Protein AF-Q3MSH0-F1 (afdb_monomer)

Sequence (62 aa):
MTWRTTRTLLQPQKLEFNEFEILNPVVEGARIVGIGEGAHFVAEFSLARASLIRYFVERHDF

Mean predicted aligned error: 5.09 Å

Organism: Klebsiella oxytoca (NCBI:txid571)

Foldseek 3Di:
DDDDPPDDPQDLVPDDCPVVVVCCVVCVVPPDDDQDFPDPPDPVSVSVSSNVVCCCCVPVVD

Radius of gyration: 14.02 Å; Cα contacts (8 Å, |Δi|>4): 34; chains: 1; bounding box: 36×21×42 Å

Structure (mmCIF, N/CA/C/O backbone):
data_AF-Q3MSH0-F1
#
_entry.id   AF-Q3MSH0-F1
#
loop_
_atom_site.group_PDB
_atom_site.id
_atom_site.type_symbol
_atom_site.label_atom_id
_atom_site.label_alt_id
_atom_site.label_comp_id
_atom_site.label_asym_id
_atom_site.label_entity_id
_atom_site.label_seq_id
_atom_site.pdbx_PDB_ins_code
_atom_site.Cartn_x
_atom_site.Cartn_y
_atom_site.Cartn_z
_atom_site.occupancy
_atom_site.B_iso_or_equiv
_atom_site.auth_seq_id
_atom_site.auth_comp_id
_atom_site.auth_asym_id
_atom_site.auth_atom_id
_atom_site.pdbx_PDB_model_num
ATOM 1 N N . MET A 1 1 ? 21.744 -3.827 -30.008 1.00 46.09 1 MET A N 1
ATOM 2 C CA . MET A 1 1 ? 20.640 -4.363 -29.186 1.00 46.09 1 MET A CA 1
ATOM 3 C C . MET A 1 1 ? 19.958 -3.175 -28.524 1.00 46.09 1 MET A C 1
ATOM 5 O O . MET A 1 1 ? 20.544 -2.562 -27.644 1.00 46.09 1 MET A O 1
ATOM 9 N N . THR A 1 2 ? 18.816 -2.734 -29.047 1.00 47.28 2 THR A N 1
ATOM 10 C CA . THR A 1 2 ? 18.067 -1.592 -28.505 1.00 47.28 2 THR A CA 1
ATOM 11 C C . THR A 1 2 ? 17.158 -2.093 -27.391 1.00 47.28 2 THR A C 1
ATOM 13 O O . THR A 1 2 ? 16.168 -2.774 -27.644 1.00 47.28 2 THR A O 1
ATOM 16 N N . TRP A 1 3 ? 17.516 -1.788 -26.146 1.00 56.25 3 TRP A N 1
ATOM 17 C CA . TRP A 1 3 ? 16.684 -2.083 -24.986 1.00 56.25 3 TRP A CA 1
ATOM 18 C C . TRP A 1 3 ? 15.457 -1.169 -25.016 1.00 56.25 3 TRP A C 1
ATOM 20 O O . TRP A 1 3 ? 15.570 0.037 -24.808 1.00 56.25 3 TRP A O 1
ATOM 30 N N . ARG A 1 4 ? 14.277 -1.724 -25.311 1.00 57.59 4 ARG A N 1
ATOM 31 C CA . ARG A 1 4 ? 13.012 -1.036 -25.039 1.00 57.59 4 ARG A CA 1
ATOM 32 C C . ARG A 1 4 ? 12.722 -1.201 -23.555 1.00 57.59 4 ARG A C 1
ATOM 34 O O . ARG A 1 4 ? 12.285 -2.262 -23.127 1.00 57.59 4 ARG A O 1
ATOM 41 N N . THR A 1 5 ? 12.982 -0.167 -22.767 1.00 60.25 5 THR A N 1
ATOM 42 C CA . THR A 1 5 ? 12.432 -0.074 -21.417 1.00 60.25 5 THR A CA 1
ATOM 43 C 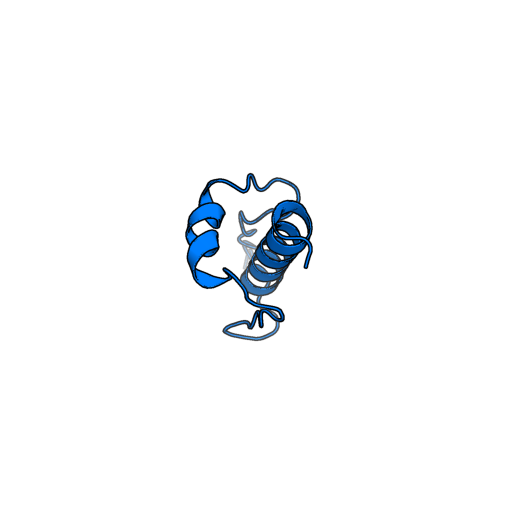C . THR A 1 5 ? 10.926 0.124 -21.543 1.00 60.25 5 THR A C 1
ATOM 45 O O . THR A 1 5 ? 10.447 1.212 -21.861 1.00 60.25 5 THR A O 1
ATOM 48 N N . THR A 1 6 ? 10.157 -0.948 -21.352 1.00 63.78 6 THR A N 1
ATOM 49 C CA . THR A 1 6 ? 8.707 -0.836 -21.192 1.00 63.78 6 THR A CA 1
ATOM 50 C C . THR A 1 6 ? 8.462 -0.073 -19.898 1.00 63.78 6 THR A C 1
ATOM 52 O O . THR A 1 6 ? 8.687 -0.588 -18.808 1.00 63.78 6 THR A O 1
ATOM 55 N N . ARG A 1 7 ? 8.080 1.199 -20.012 1.00 70.62 7 ARG A N 1
ATOM 56 C CA . ARG A 1 7 ? 7.715 2.008 -18.853 1.00 70.62 7 ARG A CA 1
ATOM 57 C C . ARG A 1 7 ? 6.343 1.542 -18.383 1.00 70.62 7 ARG A C 1
ATOM 59 O O . ARG A 1 7 ? 5.391 1.566 -19.158 1.00 70.62 7 ARG A O 1
ATOM 66 N N . THR A 1 8 ? 6.256 1.115 -17.131 1.00 73.56 8 THR A N 1
ATOM 67 C CA . THR A 1 8 ? 4.974 0.797 -16.499 1.00 73.56 8 THR A CA 1
ATOM 68 C C . THR A 1 8 ? 4.008 1.982 -16.568 1.00 73.56 8 THR A C 1
ATOM 70 O O . THR A 1 8 ? 4.415 3.145 -16.486 1.00 73.56 8 THR A O 1
ATOM 73 N N . LEU A 1 9 ? 2.723 1.673 -16.751 1.00 81.62 9 LEU A N 1
ATOM 74 C CA . LEU A 1 9 ? 1.647 2.663 -16.829 1.00 81.62 9 LEU A CA 1
ATOM 75 C C . LEU A 1 9 ? 1.197 3.149 -15.443 1.00 81.62 9 LEU A C 1
ATOM 77 O O . LEU A 1 9 ? 0.552 4.195 -15.354 1.00 81.62 9 LEU A O 1
ATOM 81 N N . LEU A 1 10 ? 1.561 2.425 -14.377 1.00 86.94 10 LEU A N 1
ATOM 82 C CA . LEU A 1 10 ? 1.198 2.768 -13.004 1.00 86.94 10 LEU A CA 1
ATOM 83 C C . LEU A 1 10 ? 1.848 4.090 -12.589 1.00 86.94 10 LEU A C 1
ATOM 85 O O . LEU A 1 10 ? 3.069 4.225 -12.535 1.00 86.94 10 LEU A O 1
ATOM 89 N N . GLN A 1 11 ? 1.005 5.072 -12.282 1.00 89.88 11 GLN A N 1
ATOM 90 C CA . GLN A 1 11 ? 1.396 6.407 -11.838 1.00 89.88 11 GLN A CA 1
ATOM 91 C C . GLN A 1 11 ? 0.624 6.724 -10.548 1.00 89.88 11 GLN A C 1
ATOM 93 O O . GLN A 1 11 ? -0.452 7.316 -10.633 1.00 89.88 11 GLN A O 1
ATOM 98 N N . PRO A 1 12 ? 1.144 6.336 -9.366 1.00 91.50 12 PRO A N 1
ATOM 99 C CA . PRO A 1 12 ? 0.454 6.470 -8.073 1.00 91.50 12 PRO A CA 1
ATOM 100 C C . PRO A 1 12 ? -0.131 7.864 -7.814 1.00 91.50 12 PRO A C 1
ATOM 102 O O . PRO A 1 12 ? -1.224 8.013 -7.278 1.00 91.50 12 PRO A O 1
ATOM 105 N N . GLN A 1 13 ? 0.582 8.898 -8.249 1.00 90.06 13 GLN A N 1
ATOM 106 C CA . GLN A 1 13 ? 0.230 10.306 -8.090 1.00 90.06 13 GLN A CA 1
ATOM 107 C C . GLN A 1 13 ? -0.893 10.797 -9.020 1.00 90.06 13 GLN A C 1
ATOM 109 O O . GLN A 1 13 ? -1.399 11.894 -8.823 1.00 90.06 13 GLN A O 1
ATOM 114 N N . LYS A 1 14 ? -1.256 10.027 -10.053 1.00 89.69 14 LYS A N 1
ATOM 115 C CA . LYS A 1 14 ? -2.342 10.345 -11.001 1.00 89.69 14 LYS A CA 1
ATOM 116 C C . LYS A 1 14 ? -3.506 9.359 -10.919 1.00 89.69 14 LYS A C 1
ATOM 118 O O . LYS A 1 14 ? -4.395 9.400 -11.761 1.00 89.69 14 LYS A O 1
ATOM 123 N N . LEU A 1 15 ? -3.447 8.422 -9.977 1.00 86.88 15 LEU A N 1
ATOM 124 C CA . LEU A 1 15 ? -4.466 7.399 -9.812 1.00 86.88 15 LEU A CA 1
ATOM 125 C C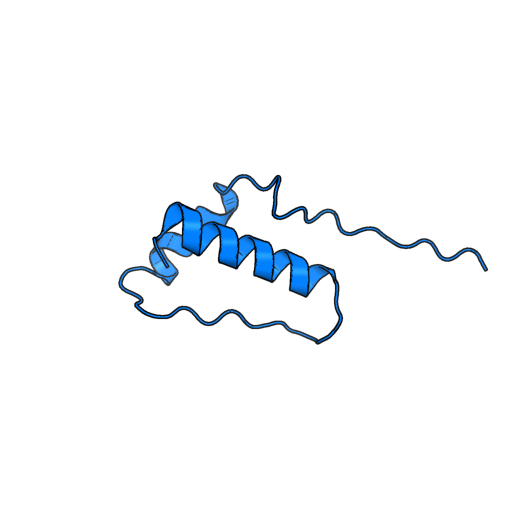 . LEU A 1 15 ? -5.702 7.998 -9.146 1.00 86.88 15 LEU A C 1
ATOM 127 O O . LEU A 1 15 ? -5.599 8.616 -8.082 1.00 86.88 15 LEU A O 1
ATOM 131 N N . GLU A 1 16 ? -6.842 7.769 -9.791 1.00 90.31 16 GLU A N 1
ATOM 132 C CA . GLU A 1 16 ? -8.171 7.912 -9.209 1.00 90.31 16 GLU A CA 1
ATOM 133 C C . GLU A 1 16 ? -8.485 6.657 -8.390 1.00 90.31 16 GLU A C 1
ATOM 135 O O . GLU A 1 16 ? -8.134 5.543 -8.780 1.00 90.31 16 GLU A O 1
ATOM 140 N N . PHE A 1 17 ? -9.144 6.819 -7.246 1.00 92.44 17 PHE A N 1
ATOM 141 C CA . PHE A 1 17 ? -9.299 5.727 -6.282 1.00 92.44 17 PHE A CA 1
ATOM 142 C C . PHE A 1 17 ? -10.524 4.838 -6.490 1.00 92.44 17 PHE A C 1
ATOM 144 O O . PHE A 1 17 ? -10.679 3.863 -5.760 1.00 92.44 17 PHE A O 1
ATOM 151 N N . ASN A 1 18 ? -11.374 5.136 -7.472 1.00 92.50 18 ASN A N 1
ATOM 152 C CA . ASN A 1 18 ? -12.636 4.422 -7.682 1.00 92.50 18 ASN A CA 1
ATOM 153 C C . ASN A 1 18 ? -12.419 2.908 -7.858 1.00 92.50 18 ASN A C 1
ATOM 155 O O . ASN A 1 18 ? -13.185 2.105 -7.337 1.00 92.50 18 ASN A O 1
ATOM 159 N N . GLU A 1 19 ? -11.341 2.501 -8.537 1.00 88.00 19 GLU A N 1
ATOM 160 C CA . GLU A 1 19 ? -11.016 1.079 -8.730 1.00 88.00 19 GLU A CA 1
ATOM 161 C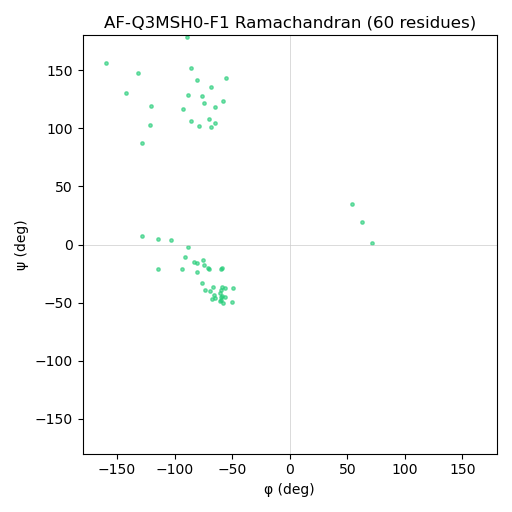 C . GLU A 1 19 ? -10.547 0.385 -7.440 1.00 88.00 19 GLU A C 1
ATOM 163 O O . GLU A 1 19 ? -10.610 -0.839 -7.339 1.00 88.00 19 GLU A O 1
ATOM 168 N N . PHE A 1 20 ? -10.093 1.143 -6.439 1.00 94.44 20 PHE A N 1
ATOM 169 C CA . PHE A 1 20 ? -9.636 0.606 -5.156 1.00 94.44 20 PHE A CA 1
ATOM 170 C C . PHE A 1 20 ? -10.748 0.519 -4.111 1.00 94.44 20 PHE A C 1
ATOM 172 O O . PHE A 1 20 ? -10.561 -0.161 -3.107 1.00 94.44 20 PHE A O 1
ATOM 179 N N . GLU A 1 21 ? -11.923 1.109 -4.351 1.00 95.12 21 GLU A N 1
ATOM 180 C CA . GLU A 1 21 ? -13.073 1.031 -3.434 1.00 95.12 21 GLU A CA 1
ATOM 181 C C . GLU A 1 21 ? -13.548 -0.407 -3.183 1.00 95.12 21 GLU A C 1
ATOM 183 O O . GLU A 1 21 ? -14.120 -0.697 -2.132 1.00 95.12 21 GLU A O 1
ATOM 188 N N . ILE A 1 22 ? -13.222 -1.339 -4.085 1.00 95.69 22 ILE A N 1
ATOM 189 C CA . ILE A 1 22 ? -13.426 -2.778 -3.875 1.00 95.69 22 ILE A CA 1
ATOM 190 C C . ILE A 1 22 ? -12.686 -3.320 -2.637 1.00 95.69 22 ILE A C 1
ATOM 192 O O . ILE A 1 22 ? -13.053 -4.367 -2.109 1.00 95.69 22 ILE A O 1
ATOM 196 N N . LEU A 1 23 ? -11.661 -2.614 -2.151 1.00 95.94 23 LEU A N 1
ATOM 197 C CA . LEU A 1 23 ? -10.901 -2.974 -0.957 1.00 95.94 23 LEU A CA 1
ATOM 198 C C . LEU A 1 23 ? -11.571 -2.508 0.341 1.00 95.94 23 LEU A C 1
ATOM 200 O O . LEU A 1 23 ? -11.201 -3.022 1.394 1.00 95.94 23 LEU A O 1
ATOM 204 N N . ASN A 1 24 ? -12.559 -1.601 0.294 1.00 96.19 24 ASN A N 1
ATOM 205 C CA . ASN A 1 24 ? -13.229 -1.075 1.494 1.00 96.19 24 ASN A CA 1
ATOM 206 C C . ASN A 1 24 ? -13.713 -2.186 2.439 1.00 96.19 24 ASN A C 1
ATOM 208 O O . ASN A 1 24 ? -13.366 -2.140 3.618 1.00 96.19 24 ASN A O 1
ATOM 212 N N . PRO A 1 25 ? -14.435 -3.222 1.962 1.00 97.25 25 PRO A N 1
ATOM 213 C CA . PRO A 1 25 ? -14.929 -4.274 2.849 1.00 97.25 25 PRO A CA 1
ATOM 214 C C . PRO A 1 25 ? -13.808 -5.168 3.397 1.00 97.25 25 PRO A C 1
ATOM 216 O O . PRO A 1 25 ? -13.987 -5.835 4.407 1.00 97.25 25 PRO A O 1
ATOM 219 N N . VAL A 1 26 ? -12.649 -5.215 2.730 1.00 95.31 26 VAL A N 1
ATOM 220 C CA . VAL A 1 26 ? -11.511 -6.062 3.128 1.00 95.31 26 VAL A CA 1
ATOM 221 C C . VAL A 1 26 ? -10.769 -5.465 4.321 1.00 95.31 26 VAL A C 1
ATOM 223 O O . VAL A 1 26 ? -10.238 -6.204 5.148 1.00 95.31 26 VAL A O 1
ATOM 226 N N . VAL A 1 27 ? -10.721 -4.135 4.408 1.00 95.94 27 VAL A N 1
ATOM 227 C CA . VAL A 1 27 ? -10.002 -3.408 5.465 1.00 95.94 27 VAL A CA 1
ATOM 228 C C . VAL A 1 27 ? -10.927 -2.851 6.547 1.00 95.94 27 VAL A C 1
ATOM 230 O O . VAL A 1 27 ? -10.458 -2.179 7.464 1.00 95.94 27 VAL A O 1
ATOM 233 N N . GLU A 1 28 ? -12.229 -3.130 6.474 1.00 96.06 28 GLU A N 1
ATOM 234 C CA . GLU A 1 28 ? -13.208 -2.627 7.434 1.00 96.06 28 GLU A CA 1
ATOM 235 C C . GLU A 1 28 ? -12.860 -3.066 8.867 1.00 96.06 28 GLU A C 1
ATOM 237 O O . GLU A 1 28 ? -12.694 -4.248 9.170 1.00 96.06 28 GLU A O 1
ATOM 242 N N . GLY A 1 29 ? -12.708 -2.087 9.762 1.00 95.69 29 GLY A N 1
ATOM 243 C CA . GLY A 1 29 ? -12.333 -2.318 11.160 1.00 95.69 29 GLY A CA 1
ATOM 244 C C . GLY A 1 29 ? -10.878 -2.757 11.377 1.00 95.69 29 GLY A C 1
ATOM 245 O O . GLY A 1 29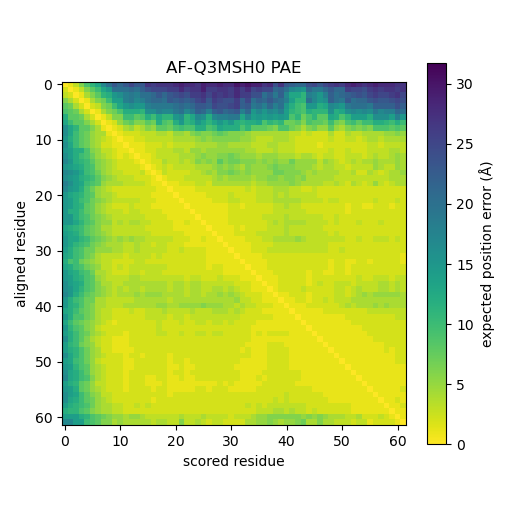 ? -10.475 -2.974 12.526 1.00 95.69 29 GLY A O 1
ATOM 246 N N . ALA A 1 30 ? -10.071 -2.875 10.318 1.00 97.25 30 ALA A N 1
ATOM 247 C CA . ALA A 1 30 ? -8.658 -3.193 10.442 1.00 97.25 30 ALA A CA 1
ATOM 248 C C . ALA A 1 30 ? -7.901 -2.024 11.089 1.00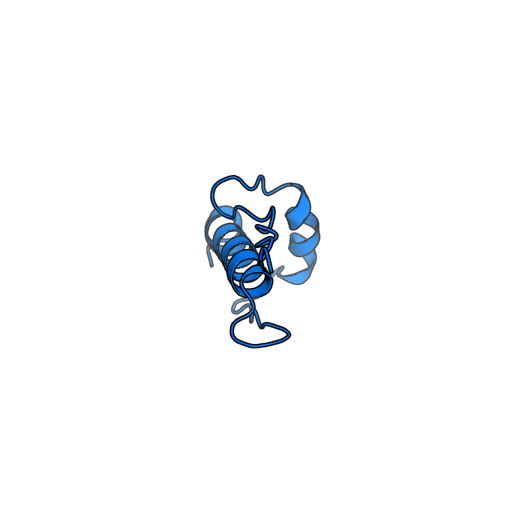 97.25 30 ALA A C 1
ATOM 250 O O . ALA A 1 30 ? -8.075 -0.867 10.725 1.00 97.25 30 ALA A O 1
ATOM 251 N N . ARG A 1 31 ? -7.016 -2.334 12.043 1.00 96.38 31 ARG A N 1
ATOM 252 C CA . ARG A 1 31 ? -6.090 -1.347 12.636 1.00 96.38 31 ARG A CA 1
ATOM 253 C C . ARG A 1 31 ? -4.729 -1.315 11.950 1.00 96.38 31 ARG A C 1
ATOM 255 O O . ARG A 1 31 ? -3.979 -0.365 12.118 1.00 96.38 31 ARG A O 1
ATOM 262 N N . ILE A 1 32 ? -4.379 -2.395 11.256 1.00 97.06 32 ILE A N 1
ATOM 263 C CA . ILE A 1 32 ? -3.097 -2.582 10.580 1.00 97.06 32 ILE A CA 1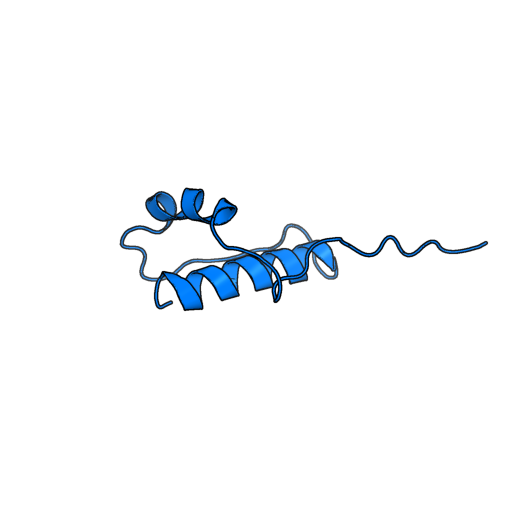
ATOM 264 C C . ILE A 1 32 ? -3.378 -3.320 9.274 1.00 97.06 32 ILE A C 1
ATOM 266 O O . ILE A 1 32 ? -4.031 -4.364 9.290 1.00 97.06 32 ILE A O 1
ATOM 270 N N . VAL A 1 33 ? -2.847 -2.804 8.165 1.00 96.88 33 VAL A N 1
ATOM 271 C CA . VAL A 1 33 ? -2.914 -3.436 6.842 1.00 96.88 33 VAL A CA 1
ATOM 272 C C . VAL A 1 33 ? -1.494 -3.689 6.343 1.00 96.88 33 VAL A C 1
ATOM 274 O O . VAL A 1 33 ? -0.696 -2.766 6.191 1.00 96.88 33 VAL A O 1
ATOM 277 N N . GLY A 1 34 ? -1.159 -4.957 6.105 1.00 96.62 34 GLY A N 1
ATOM 278 C CA . GLY A 1 34 ? 0.131 -5.353 5.541 1.00 96.62 34 GLY A CA 1
ATOM 279 C C . GLY A 1 34 ? 0.095 -5.358 4.013 1.00 96.62 34 GLY A C 1
ATOM 280 O O . GLY A 1 34 ? -0.775 -5.994 3.424 1.00 96.62 34 GLY A O 1
ATOM 281 N N . ILE A 1 35 ? 1.060 -4.696 3.368 1.00 96.31 35 ILE A N 1
ATOM 282 C CA . ILE A 1 35 ? 1.163 -4.637 1.901 1.00 96.31 35 ILE A CA 1
ATOM 283 C C . ILE A 1 35 ? 2.520 -5.199 1.459 1.00 96.31 35 ILE A C 1
ATOM 285 O O . ILE A 1 35 ? 3.552 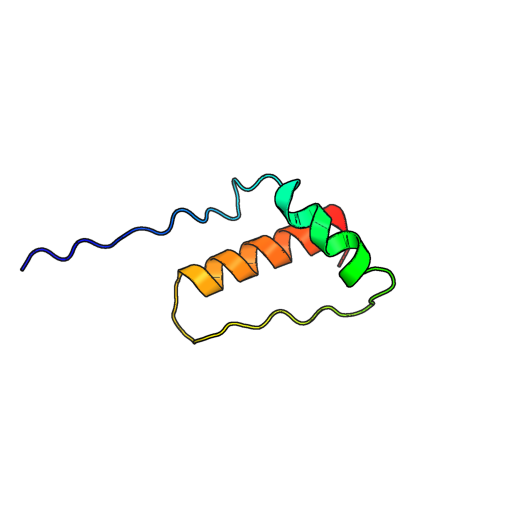-4.532 1.567 1.00 96.31 35 ILE A O 1
ATOM 289 N N . GLY A 1 36 ? 2.508 -6.437 0.960 1.00 95.50 36 GLY A N 1
ATOM 290 C CA . GLY A 1 36 ? 3.686 -7.123 0.422 1.00 95.50 36 GLY A CA 1
ATOM 291 C C . GLY A 1 36 ? 3.913 -6.891 -1.076 1.00 95.50 36 GLY A C 1
ATOM 292 O O . GLY A 1 36 ? 3.127 -6.232 -1.755 1.00 95.50 36 GLY A O 1
ATOM 293 N N . GLU A 1 37 ? 4.993 -7.469 -1.600 1.00 95.94 37 GLU A N 1
ATOM 294 C CA . GLU A 1 37 ? 5.296 -7.554 -3.034 1.00 95.94 37 GLU A CA 1
ATOM 295 C C . GLU A 1 37 ? 5.684 -8.985 -3.416 1.00 95.94 37 GLU A C 1
ATOM 297 O O . GLU A 1 37 ? 6.267 -9.708 -2.611 1.00 95.94 37 GLU A O 1
ATOM 302 N N . GLY A 1 38 ? 5.356 -9.399 -4.644 1.00 94.69 38 GLY A N 1
ATOM 303 C CA . GLY A 1 38 ? 5.644 -10.757 -5.123 1.00 94.69 38 GLY A CA 1
ATOM 304 C C . GLY A 1 38 ? 7.119 -11.007 -5.458 1.00 94.69 38 GLY A C 1
ATOM 305 O O . GLY A 1 38 ? 7.534 -12.156 -5.567 1.00 94.69 38 GLY A O 1
ATOM 306 N N . ALA A 1 39 ? 7.906 -9.943 -5.634 1.00 95.19 39 ALA A N 1
ATOM 307 C CA . ALA A 1 39 ? 9.347 -9.992 -5.854 1.00 95.19 39 ALA A CA 1
ATOM 308 C C . ALA A 1 39 ? 9.989 -8.639 -5.520 1.00 95.19 39 ALA A C 1
ATOM 310 O O . ALA A 1 39 ? 9.338 -7.597 -5.609 1.00 95.19 39 ALA A O 1
ATOM 311 N N . HIS A 1 40 ? 11.284 -8.657 -5.207 1.00 93.38 40 HIS A N 1
ATOM 312 C CA . HIS A 1 40 ? 12.062 -7.447 -4.951 1.00 93.38 40 HIS A CA 1
ATOM 313 C C . HIS A 1 40 ? 12.615 -6.825 -6.235 1.00 93.38 40 HIS A C 1
ATOM 315 O O . HIS A 1 40 ? 12.895 -7.520 -7.212 1.00 93.38 40 HIS A O 1
ATOM 321 N N . PHE A 1 41 ? 12.804 -5.502 -6.204 1.00 91.44 41 PHE A N 1
ATOM 322 C CA . PHE A 1 41 ? 13.372 -4.689 -7.293 1.00 91.44 41 PHE A CA 1
ATOM 323 C C . PHE A 1 41 ? 12.557 -4.676 -8.597 1.00 91.44 41 PHE A C 1
ATOM 325 O O . PHE A 1 41 ? 13.068 -4.296 -9.650 1.00 91.44 41 PHE A O 1
ATOM 332 N N . VAL A 1 42 ? 11.272 -5.030 -8.523 1.00 91.88 42 VAL A N 1
ATOM 333 C CA . VAL A 1 42 ? 10.319 -4.874 -9.627 1.00 91.88 42 VAL A CA 1
ATOM 334 C C . VAL A 1 42 ? 9.616 -3.526 -9.482 1.00 91.88 42 VAL A C 1
ATOM 336 O O . VAL A 1 42 ? 8.904 -3.280 -8.502 1.00 91.88 42 VAL A O 1
ATOM 339 N N . ALA A 1 43 ? 9.818 -2.639 -10.457 1.00 91.75 43 ALA A N 1
ATOM 340 C CA . ALA A 1 43 ? 9.298 -1.274 -10.418 1.00 91.75 43 ALA A CA 1
ATOM 341 C C . ALA A 1 43 ? 7.764 -1.243 -10.315 1.00 91.75 43 ALA A C 1
ATOM 343 O O . ALA A 1 43 ? 7.205 -0.452 -9.559 1.00 91.75 43 ALA A O 1
ATOM 344 N N . GLU A 1 44 ? 7.086 -2.144 -11.022 1.00 93.19 44 GLU A N 1
ATOM 345 C CA . GLU A 1 44 ? 5.635 -2.299 -11.012 1.00 93.19 44 GLU A CA 1
ATOM 346 C C . GLU A 1 44 ? 5.106 -2.589 -9.609 1.00 93.19 44 GLU A C 1
ATOM 348 O O . GLU A 1 44 ? 4.132 -1.967 -9.190 1.00 93.19 44 GLU A O 1
ATOM 353 N N . PHE A 1 45 ? 5.761 -3.476 -8.855 1.00 94.94 45 PHE A N 1
ATOM 354 C CA . PHE A 1 45 ? 5.341 -3.793 -7.492 1.00 94.94 45 PHE A CA 1
ATOM 355 C C . PHE A 1 45 ? 5.581 -2.630 -6.537 1.00 94.94 45 PHE A C 1
ATOM 357 O O . PHE A 1 45 ? 4.704 -2.315 -5.735 1.00 94.94 45 PHE A O 1
ATOM 364 N N . SER A 1 46 ? 6.709 -1.928 -6.669 1.00 93.44 46 SER A N 1
ATOM 365 C CA . SER A 1 46 ? 6.968 -0.728 -5.866 1.00 93.44 46 SER A CA 1
ATOM 366 C C . SER A 1 46 ? 5.911 0.360 -6.109 1.00 93.44 46 SER A C 1
ATOM 368 O O . SER A 1 46 ? 5.417 0.969 -5.160 1.00 93.44 46 SER A O 1
ATOM 370 N N . LEU A 1 47 ? 5.509 0.575 -7.366 1.00 94.88 47 LEU A N 1
ATOM 371 C CA . LEU A 1 47 ? 4.488 1.567 -7.721 1.00 94.88 47 LEU A CA 1
ATOM 372 C C . LEU A 1 47 ? 3.073 1.121 -7.333 1.00 94.88 47 LEU A C 1
ATOM 374 O O . LEU A 1 47 ? 2.296 1.932 -6.830 1.00 94.88 47 LEU A O 1
ATOM 378 N N . ALA A 1 48 ? 2.729 -0.155 -7.503 1.00 94.38 48 ALA A N 1
ATOM 379 C CA . ALA A 1 48 ? 1.448 -0.690 -7.043 1.00 94.38 48 ALA A CA 1
ATOM 380 C C . ALA A 1 48 ? 1.302 -0.529 -5.522 1.00 94.38 48 ALA A C 1
ATOM 382 O O . ALA A 1 48 ? 0.288 -0.022 -5.043 1.00 94.38 48 ALA A O 1
ATOM 383 N N . ARG A 1 49 ? 2.356 -0.852 -4.763 1.00 96.25 49 ARG A N 1
ATOM 384 C CA . ARG A 1 49 ? 2.395 -0.643 -3.311 1.00 96.25 49 ARG A CA 1
ATOM 385 C C . ARG A 1 49 ? 2.226 0.823 -2.935 1.00 96.25 49 ARG A C 1
ATOM 387 O O . ARG A 1 49 ? 1.401 1.125 -2.083 1.00 96.25 49 ARG A O 1
ATOM 394 N N . ALA A 1 50 ? 2.955 1.731 -3.584 1.00 95.69 50 ALA A N 1
ATOM 395 C CA . ALA A 1 50 ? 2.803 3.166 -3.344 1.00 95.69 50 ALA A CA 1
ATOM 396 C C . ALA A 1 50 ? 1.367 3.651 -3.614 1.00 95.69 50 ALA A C 1
ATOM 398 O O . ALA A 1 50 ? 0.856 4.489 -2.878 1.00 95.69 50 ALA A O 1
ATOM 399 N N . SER A 1 51 ? 0.704 3.092 -4.6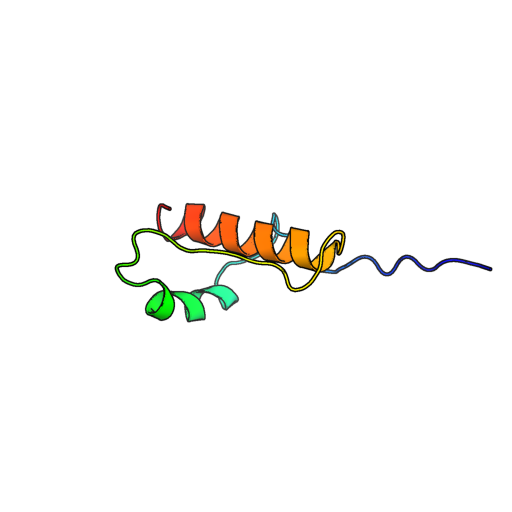30 1.00 95.81 51 SER A N 1
ATOM 400 C CA . SER A 1 51 ? -0.690 3.412 -4.960 1.00 95.81 51 SER A CA 1
ATOM 401 C C . SER A 1 51 ? -1.654 2.978 -3.854 1.00 95.81 51 SER A C 1
ATOM 403 O O . SER A 1 51 ? -2.500 3.766 -3.441 1.00 95.81 51 SER A O 1
ATOM 405 N N . LEU A 1 52 ? -1.498 1.750 -3.346 1.00 96.44 52 LEU A N 1
ATOM 406 C CA . LEU A 1 52 ? -2.310 1.225 -2.245 1.00 96.44 52 LEU A CA 1
ATOM 407 C C . LEU A 1 52 ? -2.063 1.991 -0.942 1.00 96.44 52 LEU A C 1
ATOM 409 O O . LEU A 1 52 ? -3.014 2.352 -0.261 1.00 96.44 52 LEU A O 1
ATOM 413 N N . ILE A 1 53 ? -0.799 2.289 -0.621 1.00 96.19 53 ILE A N 1
ATOM 414 C CA . ILE A 1 53 ? -0.444 3.092 0.558 1.00 96.19 53 ILE A CA 1
ATOM 415 C C . ILE A 1 53 ? -1.118 4.461 0.478 1.00 96.19 53 ILE A C 1
ATOM 417 O O . ILE A 1 53 ? -1.794 4.859 1.420 1.00 96.19 53 ILE A O 1
ATOM 421 N N . ARG A 1 54 ? -0.982 5.159 -0.657 1.00 96.19 54 ARG A N 1
ATOM 422 C CA . ARG A 1 54 ? -1.600 6.474 -0.865 1.00 96.19 54 ARG A CA 1
ATOM 423 C C . ARG A 1 54 ? -3.113 6.412 -0.663 1.00 96.19 54 ARG A C 1
ATOM 425 O O . ARG A 1 54 ? -3.670 7.255 0.025 1.00 96.19 54 ARG A O 1
ATOM 432 N N . TYR A 1 55 ? -3.763 5.402 -1.230 1.00 96.62 55 TYR A N 1
ATOM 433 C CA . TYR A 1 55 ? -5.196 5.202 -1.073 1.00 96.62 55 TYR A CA 1
ATOM 434 C C . TYR A 1 55 ? -5.619 4.996 0.384 1.00 96.62 55 TYR A C 1
ATOM 436 O O . TYR A 1 55 ? -6.543 5.662 0.841 1.00 96.62 55 TYR A O 1
ATOM 444 N N . PHE A 1 56 ? -4.941 4.117 1.124 1.00 96.69 56 PHE A N 1
ATOM 445 C CA . PHE A 1 56 ? -5.286 3.860 2.522 1.00 96.69 56 PHE A CA 1
ATOM 446 C C . PHE A 1 56 ? -5.034 5.074 3.423 1.00 96.69 56 PHE A C 1
ATOM 448 O O . PHE A 1 56 ? -5.859 5.355 4.285 1.00 96.69 56 PHE A O 1
ATOM 455 N N . VAL A 1 57 ? -3.971 5.842 3.172 1.00 95.44 57 VAL A N 1
ATOM 456 C CA . VAL A 1 57 ? -3.706 7.096 3.897 1.00 95.44 57 VAL A CA 1
ATOM 457 C C . VAL A 1 57 ? -4.760 8.161 3.567 1.00 95.44 57 VAL A C 1
ATOM 459 O O . VAL A 1 57 ? -5.290 8.801 4.464 1.00 95.44 57 VAL A O 1
ATOM 462 N N . GLU A 1 58 ? -5.091 8.364 2.287 1.00 95.12 58 GLU A N 1
ATOM 463 C CA . GLU A 1 58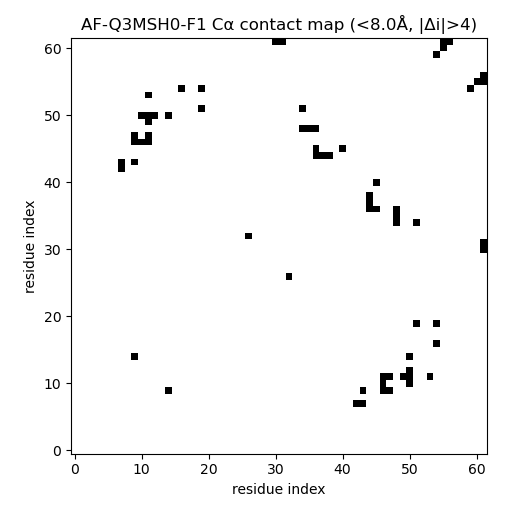 ? -5.975 9.465 1.862 1.00 95.12 58 GLU A CA 1
ATOM 464 C C . GLU A 1 58 ? -7.475 9.178 2.044 1.00 95.12 58 GLU A C 1
ATOM 466 O O . GLU A 1 58 ? -8.269 10.118 2.091 1.00 95.12 58 GLU A O 1
ATOM 471 N N . ARG A 1 59 ? -7.897 7.907 2.077 1.00 95.00 59 ARG A N 1
ATOM 472 C CA . ARG A 1 59 ? -9.324 7.526 2.124 1.00 95.00 59 ARG A CA 1
ATOM 473 C C . ARG A 1 59 ? -9.754 6.820 3.404 1.00 95.00 59 ARG A C 1
ATOM 475 O O . ARG A 1 59 ? -10.950 6.798 3.672 1.00 95.00 59 ARG A O 1
ATOM 482 N N . HIS A 1 60 ? -8.817 6.227 4.139 1.00 93.75 60 HIS A N 1
ATOM 483 C CA . HIS A 1 60 ? -9.110 5.357 5.283 1.00 93.75 60 HIS A CA 1
ATOM 484 C C . HIS A 1 60 ? -8.350 5.747 6.560 1.00 93.75 60 HIS A C 1
ATOM 486 O O . HIS A 1 60 ? -8.430 5.019 7.545 1.00 93.75 60 HIS A O 1
ATOM 492 N N . ASP A 1 61 ? -7.639 6.881 6.550 1.00 89.88 61 ASP A N 1
ATOM 493 C CA . ASP A 1 61 ? -6.928 7.454 7.704 1.00 89.88 61 ASP A CA 1
ATOM 494 C C . ASP A 1 61 ? -5.932 6.491 8.391 1.00 89.88 61 ASP A C 1
ATOM 496 O O . ASP A 1 61 ? -5.766 6.515 9.615 1.00 89.88 61 ASP A O 1
ATOM 500 N N . PHE A 1 62 ? -5.272 5.637 7.599 1.00 91.25 62 PHE A N 1
ATOM 501 C CA . PHE A 1 62 ? -4.155 4.795 8.057 1.00 91.25 62 PHE A CA 1
ATOM 502 C C . PHE A 1 62 ? -2.833 5.561 8.198 1.00 91.25 62 PHE A C 1
ATOM 504 O O . PHE A 1 62 ? -2.598 6.523 7.430 1.00 91.25 62 PHE A O 1
#

Solvent-accessible surface area (backbone atoms only — not comparable to full-atom values): 4249 Å² total; per-residue (Å²): 134,85,82,78,79,80,74,73,85,76,48,51,94,75,61,74,62,75,82,55,56,78,47,53,80,78,50,62,91,57,91,74,85,90,85,85,65,98,59,85,94,41,67,66,47,56,38,52,47,50,31,53,50,51,46,38,40,76,76,66,75,97

Secondary structure (DSSP, 8-state):
-----------GGG--SGGGGGGHHHHTT-S------SSTT-HHHHHHHHHHHHHHHHHH--

pLDDT: mean 89.42, std 12.37, range [46.09, 97.25]